Protein AF-U3CRI9-F1 (afdb_monomer)

Organism: NCBI:txid1219080

Nearest PDB structures (foldseek):
  7al7-assembly1_A  TM=4.786E-01  e=1.884E-01  Homo sapiens
  8jva-assembly1_A  TM=4.465E-01  e=7.903E-01  Homo sapiens
  3of6-assembly2_F  TM=4.877E-01  e=1.495E+00  Homo sapiens
  3of6-assembly1_D-2  TM=4.710E-01  e=2.410E+00  Homo sapiens
  7tyv-assembly1_E  TM=4.578E-01  e=5.945E+00  Homo sapiens

Secondary structure (DSSP, 8-state):
--------------------------TTT-BSEEEETTEEEEEEEEEEEE-PPPTTS-----EEEEEEEEESSPPPTT-EEEEEEEEETTEEEEPPGGGEEEEEEETTEEEEEEEE-TT--TT--EEEEEEEEE-SS-EEEEEEEEEEEEEE-

pLDDT: mean 86.13, std 16.83, range [36.34, 98.62]

Solvent-accessible surface area (backbone atoms only — not comparable to full-atom values): 9168 Å² total; per-residue (Å²): 143,85,89,81,90,82,90,81,89,80,86,78,76,78,77,78,78,75,68,82,70,77,84,67,80,59,74,90,78,41,35,34,58,42,73,54,95,93,36,59,40,33,53,48,75,45,36,31,33,40,60,53,84,60,88,97,54,81,91,63,36,31,36,34,37,46,35,38,39,40,36,95,50,67,60,62,87,72,50,40,81,76,46,42,37,40,36,42,97,92,46,79,44,75,51,56,78,92,36,45,49,81,43,72,78,48,64,34,33,37,39,36,41,39,50,41,71,83,81,47,60,82,83,59,53,49,32,29,41,33,40,31,42,33,45,93,89,51,73,47,55,29,30,44,71,72,34,58,33,45,79,44,111

Sequence (153 aa):
MKVKVVSAILLSSTLLFGCASICHAPWDTASTTSIVEQTKVTLDANMWGNKMPTIGEEPSFPLHGSLVLNSEKMIPADLSVSAVWVRYAGETFLIDEDDFDVEAINEKQWKLSFKQDQRFNDKVTVADVAVELKGESQAVWLVDKAVNVDAVY

Foldseek 3Di:
DDDDDDDDDDPPPPPPPPPPPPPDFPQPPAAQWDADPNWIKGKDKAKAWEQDDDPPDDDWTKIKMKIKIFTPAFDDPQKDWDWKWKDDPNDIDTFDPVFKDWACPDRGMIIMMGIGGPPDDNPTQFMKMKIWIDGPPDIGIRIDGRHTYHYDD

Mean predicted aligned error: 9.24 Å

Structure (mmCIF, N/CA/C/O backbone):
data_AF-U3CRI9-F1
#
_entry.id   AF-U3CRI9-F1
#
loop_
_atom_site.group_PDB
_atom_site.id
_atom_site.type_symbol
_atom_site.label_atom_id
_atom_site.label_alt_id
_atom_site.label_comp_id
_atom_site.label_asym_id
_atom_site.label_entity_id
_atom_site.label_seq_id
_atom_site.pdbx_PDB_ins_code
_atom_site.Cartn_x
_atom_site.Cartn_y
_atom_site.Cartn_z
_atom_site.occupancy
_atom_site.B_iso_or_equiv
_atom_site.auth_seq_id
_atom_site.auth_comp_id
_atom_site.auth_asym_id
_atom_site.auth_atom_id
_atom_site.pdbx_PDB_model_num
ATOM 1 N N . MET A 1 1 ? 28.707 -53.328 54.079 1.00 44.44 1 MET A N 1
ATOM 2 C CA . MET A 1 1 ? 29.587 -52.136 54.136 1.00 44.44 1 MET A CA 1
ATOM 3 C C . MET A 1 1 ? 30.346 -52.000 52.823 1.00 44.44 1 MET A C 1
ATOM 5 O O . MET A 1 1 ? 31.112 -52.903 52.515 1.00 44.44 1 MET A O 1
ATOM 9 N N . LYS A 1 2 ? 30.132 -50.907 52.078 1.00 36.34 2 LYS A N 1
ATOM 10 C CA . LYS A 1 2 ? 31.150 -50.019 51.470 1.00 36.34 2 LYS A CA 1
ATOM 11 C C . LYS A 1 2 ? 30.437 -48.988 50.577 1.00 36.34 2 LYS A C 1
ATOM 13 O O . LYS A 1 2 ? 29.662 -49.343 49.703 1.00 36.34 2 LYS A O 1
ATOM 18 N N . VAL A 1 3 ? 30.673 -47.719 50.900 1.00 45.19 3 VAL A N 1
ATOM 19 C CA . VAL A 1 3 ? 30.139 -46.489 50.290 1.00 45.19 3 VAL A CA 1
ATOM 20 C C . VAL A 1 3 ? 31.055 -46.026 49.148 1.00 45.19 3 VAL A C 1
ATOM 22 O O . VAL A 1 3 ? 32.261 -46.258 49.250 1.00 45.19 3 VAL A O 1
ATOM 25 N N . LYS A 1 4 ? 30.501 -45.330 48.135 1.00 39.03 4 LYS A N 1
ATOM 26 C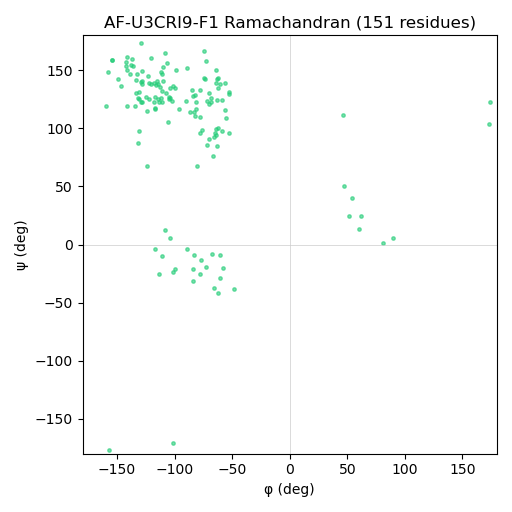 CA . LYS A 1 4 ? 31.028 -44.112 47.444 1.00 39.03 4 LYS A CA 1
ATOM 27 C C . LYS A 1 4 ? 30.115 -43.794 46.239 1.00 39.03 4 LYS A C 1
ATOM 29 O O . LYS A 1 4 ? 30.000 -44.621 45.349 1.00 39.03 4 LYS A O 1
ATOM 34 N N . VAL A 1 5 ? 29.233 -42.787 46.300 1.00 51.09 5 VAL A N 1
ATOM 35 C CA . VAL A 1 5 ? 29.442 -41.355 45.960 1.00 51.09 5 VAL A CA 1
ATOM 36 C C . VAL A 1 5 ? 30.166 -41.165 44.627 1.00 51.09 5 VAL A C 1
ATOM 38 O O . VAL A 1 5 ? 31.358 -41.433 44.606 1.00 51.09 5 VAL A O 1
ATOM 41 N N . VAL A 1 6 ? 29.477 -40.631 43.603 1.00 46.28 6 VAL A N 1
ATOM 42 C CA . VAL A 1 6 ? 29.914 -39.488 42.764 1.00 46.28 6 VAL A CA 1
ATOM 43 C C . VAL A 1 6 ? 28.677 -38.868 42.087 1.00 46.28 6 VAL A C 1
ATOM 45 O O . VAL A 1 6 ? 27.972 -39.525 41.328 1.00 46.28 6 VAL A O 1
ATOM 48 N N . SER A 1 7 ? 28.434 -37.593 42.393 1.00 51.28 7 SER A N 1
ATOM 49 C CA . SER A 1 7 ? 27.524 -36.682 41.695 1.00 51.28 7 SER A CA 1
ATOM 50 C C . SER A 1 7 ? 27.966 -36.439 40.251 1.00 51.28 7 SER A C 1
ATOM 52 O O . SER A 1 7 ? 29.154 -36.237 40.011 1.00 51.28 7 SER A O 1
ATOM 54 N N . ALA A 1 8 ? 27.024 -36.327 39.313 1.00 51.59 8 ALA A N 1
ATOM 55 C CA . ALA A 1 8 ? 27.278 -35.706 38.017 1.00 51.59 8 ALA A CA 1
ATOM 56 C C . ALA A 1 8 ? 26.143 -34.737 37.665 1.00 51.59 8 ALA A C 1
ATOM 58 O O . ALA A 1 8 ? 24.968 -35.088 37.609 1.00 51.59 8 ALA A O 1
ATOM 59 N N . ILE A 1 9 ? 26.572 -33.493 37.512 1.00 55.53 9 ILE A N 1
ATOM 60 C CA . ILE A 1 9 ? 25.863 -32.265 37.179 1.00 55.53 9 ILE A CA 1
ATOM 61 C C . ILE A 1 9 ? 25.230 -32.361 35.787 1.00 55.53 9 ILE A C 1
ATOM 63 O O . ILE A 1 9 ? 25.921 -32.699 34.831 1.00 55.53 9 ILE A O 1
ATOM 67 N N . LEU A 1 10 ? 23.971 -31.944 35.657 1.00 53.06 10 LEU A N 1
ATOM 68 C CA . LEU A 1 10 ? 23.423 -31.435 34.400 1.00 53.06 10 LEU A CA 1
ATOM 69 C C . LEU A 1 10 ? 22.692 -30.124 34.708 1.00 53.06 10 LEU A C 1
ATOM 71 O O . LEU A 1 10 ? 21.504 -30.108 35.015 1.00 53.06 10 LEU A O 1
ATOM 75 N N . LEU A 1 11 ? 23.446 -29.019 34.674 1.00 49.34 11 LEU A N 1
ATOM 76 C CA . LEU A 1 11 ? 22.882 -27.682 34.506 1.00 49.34 11 LEU A CA 1
ATOM 77 C C . LEU A 1 11 ? 22.245 -27.647 33.114 1.00 49.34 11 LEU A C 1
ATOM 79 O O . LEU A 1 11 ? 22.932 -27.500 32.104 1.00 49.34 11 LEU A O 1
ATOM 83 N N . SER A 1 12 ? 20.930 -27.824 33.061 1.00 53.66 12 SER A N 1
ATOM 84 C CA . SER A 1 12 ? 20.139 -27.569 31.864 1.00 53.66 12 SER A CA 1
ATOM 85 C C . SER A 1 12 ? 20.053 -26.059 31.656 1.00 53.66 12 SER A C 1
ATOM 87 O O . SER A 1 12 ? 19.122 -25.402 32.111 1.00 53.66 12 SER A O 1
ATOM 89 N N . SER A 1 13 ? 21.061 -25.503 30.991 1.00 53.91 13 SER A N 1
ATOM 90 C CA . SER A 1 13 ? 21.013 -24.157 30.431 1.00 53.91 13 SER A CA 1
ATOM 91 C C . SER A 1 13 ? 19.961 -24.141 29.324 1.00 53.91 13 SER A C 1
ATOM 93 O O . SER A 1 13 ? 20.247 -24.478 28.175 1.00 53.91 13 SER A O 1
ATOM 95 N N . THR A 1 14 ? 18.724 -23.781 29.661 1.00 58.53 14 THR A N 1
ATOM 96 C CA . THR A 1 14 ? 17.732 -23.372 28.668 1.00 58.53 14 THR A CA 1
ATOM 97 C C . THR A 1 14 ? 18.227 -22.078 28.037 1.00 58.53 14 THR A C 1
ATOM 99 O O . THR A 1 14 ? 18.059 -20.993 28.593 1.00 58.53 14 THR A O 1
ATOM 102 N N . LEU A 1 15 ? 18.890 -22.210 26.891 1.00 55.66 15 LEU A N 1
ATOM 103 C CA . LEU A 1 15 ? 19.110 -21.125 25.947 1.00 55.66 15 LEU A CA 1
ATOM 104 C C . LEU A 1 15 ? 17.726 -20.618 25.532 1.00 55.66 15 LEU A C 1
ATOM 106 O O . LEU A 1 15 ? 17.053 -21.221 24.699 1.00 55.66 15 LEU A O 1
ATOM 110 N N . LEU A 1 16 ? 17.275 -19.536 26.164 1.00 54.81 16 LEU A N 1
ATOM 111 C CA . LEU A 1 16 ? 16.203 -18.712 25.630 1.00 54.81 16 LEU A CA 1
ATOM 112 C C . LEU A 1 16 ? 16.741 -18.125 24.325 1.00 54.81 16 LEU A C 1
ATOM 114 O O . LEU A 1 16 ? 17.453 -17.122 24.327 1.00 54.81 16 LEU A O 1
ATOM 118 N N . PHE A 1 17 ? 16.441 -18.792 23.212 1.00 54.19 17 PHE A N 1
ATOM 119 C CA . PHE A 1 17 ? 16.514 -18.193 21.891 1.00 54.19 17 PHE A CA 1
ATOM 120 C C . PHE A 1 17 ? 15.482 -17.066 21.863 1.00 54.19 17 PHE A C 1
ATOM 122 O O . PHE A 1 17 ? 14.345 -17.248 21.438 1.00 54.19 17 PHE A O 1
ATOM 129 N N . GLY A 1 18 ? 15.875 -15.891 22.349 1.00 43.12 18 GLY A N 1
ATOM 130 C CA . GLY A 1 18 ? 15.247 -14.639 21.969 1.00 43.12 18 GLY A CA 1
ATOM 131 C C . GLY A 1 18 ? 15.555 -14.407 20.498 1.00 43.12 18 GLY A C 1
ATOM 132 O O . GLY A 1 18 ? 16.445 -13.629 20.169 1.00 43.12 18 GLY A O 1
ATOM 133 N N . CYS A 1 19 ? 14.865 -15.124 19.606 1.00 52.47 19 CYS A N 1
ATOM 134 C CA . CYS A 1 19 ? 14.734 -14.674 18.231 1.00 52.47 19 CYS A CA 1
ATOM 135 C C . CYS A 1 19 ? 13.987 -13.347 18.314 1.00 52.47 19 CYS A C 1
ATOM 137 O O . CYS A 1 19 ? 12.771 -13.332 18.509 1.00 52.47 19 CYS A O 1
ATOM 139 N N . ALA A 1 20 ? 14.727 -12.241 18.222 1.00 43.03 20 ALA A N 1
ATOM 140 C CA . ALA A 1 20 ? 14.176 -10.963 17.813 1.00 43.03 20 ALA A CA 1
ATOM 141 C C . ALA A 1 20 ? 13.449 -11.231 16.493 1.00 43.03 20 ALA A C 1
ATOM 143 O O . ALA A 1 20 ? 14.067 -11.402 15.444 1.00 43.03 20 ALA A O 1
ATOM 144 N N . SER A 1 21 ? 12.141 -11.444 16.590 1.00 45.72 21 SER A N 1
ATOM 145 C CA . SER A 1 21 ? 11.316 -11.787 15.450 1.00 45.72 21 SER A CA 1
ATOM 146 C C . SER A 1 21 ? 11.1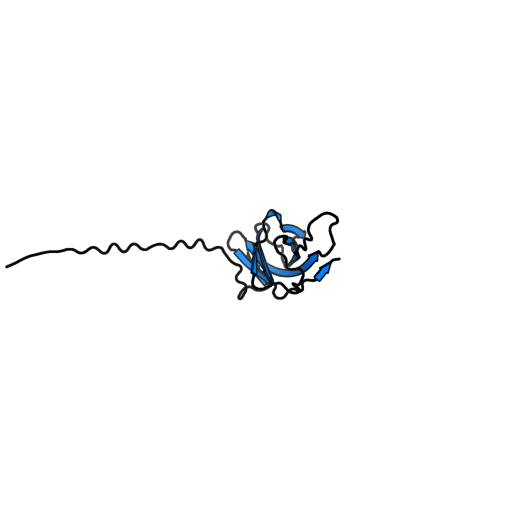30 -10.484 14.702 1.00 45.72 21 SER A C 1
ATOM 148 O O . SER A 1 21 ? 10.334 -9.644 15.110 1.00 45.72 21 SER A O 1
ATOM 150 N N . ILE A 1 22 ? 11.931 -10.283 13.659 1.00 50.53 22 ILE A N 1
ATOM 151 C CA . ILE A 1 22 ? 11.608 -9.310 12.623 1.00 50.53 22 ILE A CA 1
ATOM 152 C C . ILE A 1 22 ? 10.216 -9.727 12.139 1.00 50.53 22 ILE A C 1
ATOM 154 O O . ILE A 1 22 ? 10.051 -10.821 11.596 1.00 50.53 22 ILE A O 1
ATOM 158 N N . CYS A 1 23 ? 9.202 -8.927 12.472 1.00 61.56 23 CYS A N 1
ATOM 159 C CA . CYS A 1 23 ? 7.816 -9.208 12.126 1.00 61.56 23 CYS A CA 1
ATOM 160 C C . CYS A 1 23 ? 7.685 -9.028 10.610 1.00 61.56 23 CYS A C 1
ATOM 162 O O . CYS A 1 23 ? 7.515 -7.919 10.116 1.00 61.56 23 CYS A O 1
ATOM 164 N N . HIS A 1 24 ? 7.887 -10.109 9.860 1.00 78.00 24 HIS A N 1
ATOM 165 C CA . HIS A 1 24 ? 7.640 -10.124 8.425 1.00 78.00 24 HIS A CA 1
ATOM 166 C C . HIS A 1 24 ? 6.138 -10.158 8.163 1.00 78.00 24 HIS A 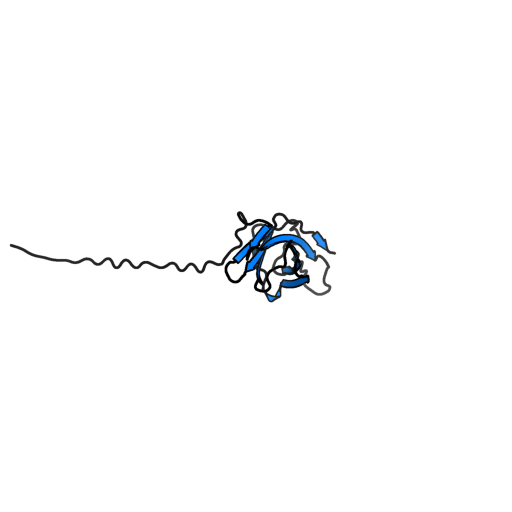C 1
ATOM 168 O O . HIS A 1 24 ? 5.397 -10.864 8.851 1.00 78.00 24 HIS A O 1
ATOM 174 N N . ALA A 1 25 ? 5.714 -9.452 7.113 1.00 88.31 25 ALA A N 1
ATOM 175 C CA . ALA A 1 25 ? 4.348 -9.525 6.628 1.00 88.31 25 ALA A CA 1
ATOM 176 C C . ALA A 1 25 ? 3.945 -10.997 6.383 1.00 88.31 25 ALA A C 1
ATOM 178 O O . ALA A 1 25 ? 4.683 -11.743 5.725 1.00 88.31 25 ALA A O 1
ATOM 179 N N . PRO A 1 26 ? 2.784 -11.450 6.887 1.00 92.12 26 PRO A N 1
ATOM 180 C CA . PRO A 1 26 ? 2.313 -12.818 6.731 1.00 92.12 26 PRO A CA 1
ATOM 181 C C . PRO A 1 26 ? 1.667 -12.986 5.351 1.00 92.12 26 PRO A C 1
ATOM 183 O O . PRO A 1 26 ? 0.455 -13.172 5.222 1.00 92.12 26 PRO A O 1
ATOM 186 N N . TRP A 1 27 ? 2.496 -12.892 4.310 1.00 93.56 27 TRP A N 1
ATOM 187 C CA . TRP A 1 27 ? 2.086 -12.799 2.911 1.00 93.56 27 TRP A CA 1
ATOM 188 C C . TRP A 1 27 ? 1.047 -13.840 2.506 1.00 93.56 27 TRP A C 1
ATOM 190 O O . TRP A 1 27 ? 0.149 -13.527 1.740 1.00 93.56 27 TRP A O 1
ATOM 200 N N . ASP A 1 28 ? 1.135 -15.076 2.992 1.00 90.62 28 ASP A N 1
ATOM 201 C CA . ASP A 1 28 ? 0.259 -16.162 2.544 1.00 90.62 28 ASP A CA 1
ATOM 202 C C . ASP A 1 28 ? -1.100 -16.206 3.249 1.00 90.62 28 ASP A C 1
ATOM 204 O O . ASP A 1 28 ? -2.046 -16.758 2.689 1.00 90.62 28 ASP A O 1
ATOM 208 N N . THR A 1 29 ? -1.219 -15.600 4.432 1.00 88.88 29 THR A N 1
ATOM 209 C CA . THR A 1 29 ? -2.425 -15.688 5.271 1.00 88.88 29 THR A CA 1
ATOM 210 C C . THR A 1 29 ? -3.166 -14.368 5.430 1.00 88.88 29 THR A C 1
ATOM 212 O O . THR A 1 29 ? -4.362 -14.388 5.714 1.00 88.88 29 THR A O 1
ATOM 215 N N . ALA A 1 30 ? -2.485 -13.230 5.284 1.00 90.56 30 ALA A N 1
ATOM 216 C CA . ALA A 1 30 ? -3.151 -11.934 5.278 1.00 90.56 30 ALA A CA 1
ATOM 217 C C . ALA A 1 30 ? -3.928 -11.711 3.976 1.00 90.56 30 ALA A C 1
ATOM 219 O O . ALA A 1 30 ? -3.666 -12.330 2.942 1.00 90.56 30 ALA A O 1
ATOM 220 N N . SER A 1 31 ? -4.908 -10.815 4.055 1.00 95.00 31 SER A N 1
ATOM 221 C CA . SER A 1 31 ? -5.778 -10.455 2.941 1.00 95.00 31 SER A CA 1
ATOM 222 C C . SER A 1 31 ? -5.831 -8.941 2.775 1.00 95.00 31 SER A C 1
ATOM 224 O O . SER A 1 31 ? -5.339 -8.206 3.632 1.00 95.00 31 SER A O 1
ATOM 226 N N . THR A 1 32 ? -6.471 -8.464 1.711 1.00 96.00 32 THR A N 1
ATOM 227 C CA . THR A 1 32 ? -6.703 -7.030 1.495 1.00 96.00 32 THR A CA 1
ATOM 228 C C . THR A 1 32 ? -7.674 -6.433 2.507 1.00 96.00 32 THR A C 1
ATOM 230 O O . THR A 1 32 ? -7.860 -5.227 2.530 1.00 96.00 32 THR A O 1
ATOM 233 N N . THR A 1 33 ? -8.327 -7.239 3.348 1.00 97.12 33 THR A N 1
ATOM 234 C CA . THR A 1 33 ? -9.294 -6.780 4.348 1.00 97.12 33 THR A CA 1
ATOM 235 C C . THR A 1 33 ? -8.998 -7.379 5.718 1.00 97.12 33 THR A C 1
ATOM 237 O O . THR A 1 33 ? -8.903 -8.596 5.862 1.00 97.12 33 THR A O 1
ATOM 240 N N . SER A 1 34 ? -8.965 -6.543 6.752 1.00 96.31 34 SER A N 1
ATOM 241 C CA . SER A 1 34 ? -8.789 -6.976 8.142 1.00 96.31 34 SER A CA 1
ATOM 242 C C . SER A 1 34 ? -9.664 -6.150 9.080 1.00 96.31 34 SER A C 1
ATOM 244 O O . SER A 1 34 ? -10.152 -5.075 8.729 1.00 96.31 34 SER A O 1
ATOM 246 N N . ILE A 1 35 ? -9.900 -6.674 10.282 1.00 95.19 35 ILE A N 1
ATOM 247 C CA . ILE A 1 35 ? -10.585 -5.944 11.351 1.00 95.19 35 ILE A CA 1
ATOM 248 C C . ILE A 1 35 ? -9.533 -5.516 12.366 1.00 95.19 35 ILE A C 1
ATOM 250 O O . ILE A 1 35 ? -8.816 -6.362 12.889 1.00 95.19 35 ILE A O 1
ATOM 254 N N . VAL A 1 36 ? -9.479 -4.222 12.663 1.00 94.00 36 VAL A N 1
ATOM 255 C CA . VAL A 1 36 ? -8.622 -3.636 13.696 1.00 94.00 36 VAL A CA 1
ATOM 256 C C . VAL A 1 36 ? -9.450 -2.671 14.528 1.00 94.00 36 VAL A C 1
ATOM 258 O O . VAL A 1 36 ? -10.226 -1.891 13.981 1.00 94.00 36 VAL A O 1
ATOM 261 N N . GLU A 1 37 ? -9.380 -2.806 15.853 1.00 92.19 37 GLU A N 1
ATOM 262 C CA . GLU A 1 37 ? -10.181 -2.013 16.802 1.00 92.19 37 GLU A CA 1
ATOM 263 C C . GLU A 1 37 ? -11.672 -1.938 16.406 1.00 92.19 37 GLU A C 1
ATOM 265 O O . GLU A 1 37 ? -12.283 -0.877 16.287 1.00 92.19 37 GLU A O 1
ATOM 270 N N . GLN A 1 38 ? -12.262 -3.110 16.124 1.00 92.12 38 GLN A N 1
ATOM 271 C CA . GLN A 1 38 ? -13.667 -3.279 15.708 1.00 92.12 38 GLN A CA 1
ATOM 272 C C . GLN A 1 38 ? -14.058 -2.559 14.399 1.00 92.12 38 GLN A C 1
ATOM 274 O O . GLN A 1 38 ? -15.247 -2.474 14.058 1.00 92.12 38 GLN A O 1
ATOM 279 N N . THR A 1 39 ? -13.071 -2.089 13.639 1.00 95.06 39 THR A N 1
ATOM 280 C CA . THR A 1 39 ? -13.237 -1.401 12.360 1.00 95.06 39 THR A CA 1
ATOM 281 C C . THR A 1 39 ? -12.696 -2.271 11.236 1.00 95.06 39 THR A C 1
ATOM 283 O O . THR A 1 39 ? -11.564 -2.744 11.279 1.00 95.06 39 THR A O 1
ATOM 286 N N . LYS A 1 40 ? -13.531 -2.521 10.225 1.00 97.56 40 LYS A N 1
ATOM 287 C CA . LYS A 1 40 ? -13.133 -3.252 9.021 1.00 97.56 40 LYS A CA 1
ATOM 288 C C . LYS A 1 40 ? -12.421 -2.284 8.080 1.00 97.56 40 LYS A C 1
ATOM 290 O O . LYS A 1 40 ? -13.057 -1.356 7.589 1.00 97.56 40 LYS A O 1
ATOM 295 N N . VAL A 1 41 ? -11.147 -2.537 7.810 1.00 97.88 41 VAL A N 1
ATOM 2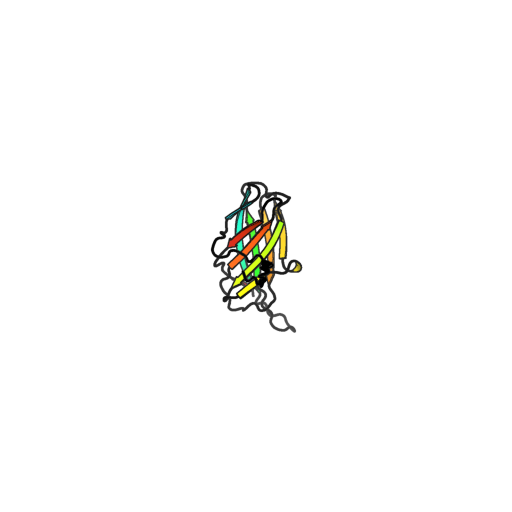96 C CA . VAL A 1 41 ? -10.320 -1.749 6.892 1.00 97.88 41 VAL A CA 1
ATOM 297 C C . VAL A 1 41 ? -9.968 -2.603 5.679 1.00 97.88 41 VAL A C 1
ATOM 299 O O . VAL A 1 41 ? -9.641 -3.782 5.821 1.00 97.88 41 VAL A O 1
ATOM 302 N N . THR A 1 42 ? -10.072 -2.013 4.492 1.00 98.50 42 THR A N 1
ATOM 303 C CA . THR A 1 42 ? -9.742 -2.627 3.200 1.00 98.50 42 THR A CA 1
ATOM 304 C C . THR A 1 42 ? -8.610 -1.847 2.541 1.00 98.50 42 THR A C 1
ATOM 306 O O . THR A 1 42 ? -8.609 -0.623 2.607 1.00 98.50 42 THR A O 1
ATOM 309 N N . LEU A 1 43 ? -7.665 -2.551 1.932 1.00 98.62 43 LEU A N 1
ATOM 310 C CA . LEU A 1 43 ? -6.521 -2.027 1.200 1.00 98.62 43 LEU A CA 1
ATOM 311 C C . LEU A 1 43 ? -6.771 -2.168 -0.302 1.00 98.62 43 LEU A C 1
ATOM 313 O O . LEU A 1 43 ? -7.004 -3.280 -0.770 1.00 98.62 43 LEU A O 1
ATOM 317 N N . ASP A 1 44 ? -6.649 -1.058 -1.022 1.00 98.19 44 ASP A N 1
ATOM 318 C CA . ASP A 1 44 ? -6.596 -1.012 -2.483 1.00 98.19 44 ASP A CA 1
ATOM 319 C C . ASP A 1 44 ? -5.244 -0.430 -2.915 1.00 98.19 44 ASP A C 1
ATOM 321 O O . ASP A 1 44 ? -4.895 0.688 -2.521 1.00 98.19 44 ASP A O 1
ATOM 325 N N . ALA A 1 45 ? -4.471 -1.166 -3.712 1.00 98.38 45 ALA A N 1
ATOM 326 C CA . ALA A 1 45 ? -3.125 -0.761 -4.111 1.00 98.38 45 ALA A CA 1
ATOM 327 C C . ALA A 1 45 ? -3.020 -0.371 -5.591 1.00 98.38 45 ALA A C 1
ATOM 329 O O . ALA A 1 45 ? -3.556 -1.037 -6.474 1.00 98.38 45 ALA A O 1
ATOM 330 N N . ASN A 1 46 ? -2.245 0.677 -5.871 1.00 98.12 46 ASN A N 1
ATOM 331 C CA . ASN A 1 46 ? -1.753 1.009 -7.208 1.00 98.12 46 ASN A CA 1
ATOM 332 C C . ASN A 1 46 ? -0.243 1.222 -7.147 1.00 98.12 46 ASN A C 1
ATOM 334 O O . ASN A 1 46 ? 0.250 1.840 -6.202 1.00 98.12 46 ASN A O 1
ATOM 338 N N . MET A 1 47 ? 0.489 0.741 -8.151 1.00 97.38 47 MET A N 1
ATOM 339 C CA . MET A 1 47 ? 1.946 0.852 -8.204 1.00 97.38 47 MET A CA 1
ATOM 340 C C . MET A 1 47 ? 2.433 1.192 -9.607 1.00 97.38 47 MET A C 1
ATOM 342 O O . MET A 1 47 ? 1.859 0.754 -10.601 1.00 97.38 47 MET A O 1
ATOM 346 N N . TRP A 1 48 ? 3.515 1.961 -9.687 1.00 96.06 48 TRP A N 1
ATOM 347 C CA . TRP A 1 48 ? 4.141 2.310 -10.956 1.00 96.06 48 TRP A CA 1
ATOM 348 C C . TRP A 1 48 ? 5.646 2.517 -10.811 1.00 96.06 48 TRP A C 1
ATOM 350 O O . TRP A 1 48 ? 6.125 3.080 -9.829 1.00 96.06 48 TRP A O 1
ATOM 360 N N . GLY A 1 49 ? 6.404 2.090 -11.814 1.00 92.81 49 GLY A N 1
ATOM 361 C CA . GLY A 1 49 ? 7.808 2.448 -11.969 1.00 92.81 49 GLY A CA 1
ATOM 362 C C . GLY A 1 49 ? 7.944 3.792 -12.682 1.00 92.81 49 GLY A C 1
ATOM 363 O O . GLY A 1 49 ? 7.320 4.010 -13.725 1.00 92.81 49 GLY A O 1
ATOM 364 N N . ASN A 1 50 ? 8.777 4.689 -12.157 1.00 88.00 50 ASN A N 1
ATOM 365 C CA . ASN A 1 50 ? 9.148 5.913 -12.862 1.00 88.00 50 ASN A CA 1
ATOM 366 C C . ASN A 1 50 ? 10.297 5.622 -13.837 1.00 88.00 50 ASN A C 1
ATOM 368 O O . ASN A 1 50 ? 11.400 5.294 -13.412 1.00 88.00 50 ASN A O 1
ATOM 372 N N . LYS A 1 51 ? 10.031 5.735 -15.140 1.00 83.56 51 LYS A N 1
ATOM 373 C CA . LYS A 1 51 ? 10.988 5.522 -16.235 1.00 83.56 51 LYS A CA 1
ATOM 374 C C . LYS A 1 51 ? 11.413 6.805 -16.938 1.00 83.56 51 LYS A C 1
ATOM 376 O O . LYS A 1 51 ? 12.047 6.727 -17.993 1.00 83.56 51 LYS A O 1
ATOM 381 N N . MET A 1 52 ? 11.110 7.967 -16.358 1.00 82.88 52 MET A N 1
ATOM 382 C CA . MET A 1 52 ? 11.609 9.238 -16.871 1.00 82.88 52 MET A CA 1
ATOM 383 C C . MET A 1 52 ? 13.141 9.281 -16.777 1.00 82.88 52 MET A C 1
ATOM 385 O O . MET A 1 52 ? 13.690 9.113 -15.688 1.00 82.88 52 MET A O 1
ATOM 389 N N . PRO A 1 53 ? 13.857 9.525 -17.888 1.00 70.88 53 PRO A N 1
ATOM 390 C CA . PRO A 1 53 ? 15.300 9.687 -17.843 1.00 70.88 53 PRO A CA 1
ATOM 391 C C . PRO A 1 53 ? 15.660 11.004 -17.148 1.00 70.88 53 PRO A C 1
ATOM 393 O O . PRO A 1 53 ? 15.308 12.086 -17.623 1.00 70.88 53 PRO A O 1
ATOM 396 N N . THR A 1 54 ? 16.417 10.925 -16.058 1.00 74.75 54 THR A N 1
ATOM 397 C CA . THR A 1 54 ? 17.016 12.109 -15.435 1.00 74.75 54 THR A CA 1
ATOM 398 C C . THR A 1 54 ? 18.292 12.483 -16.190 1.00 74.75 54 THR A C 1
ATOM 400 O O . THR A 1 54 ? 19.203 11.671 -16.353 1.00 74.75 54 THR A O 1
ATOM 403 N N . ILE A 1 55 ? 18.370 13.712 -16.707 1.00 76.25 55 ILE A N 1
ATOM 404 C CA . ILE A 1 55 ? 19.561 14.181 -17.429 1.00 76.25 55 ILE A CA 1
ATOM 405 C C . ILE A 1 55 ? 20.696 14.415 -16.428 1.00 76.25 55 ILE A C 1
ATOM 407 O O . ILE A 1 55 ? 20.566 15.247 -15.536 1.00 76.25 55 ILE A O 1
ATOM 411 N N . GLY A 1 56 ? 21.837 13.756 -16.639 1.00 76.31 56 GLY A N 1
ATOM 412 C CA . GLY A 1 56 ? 23.063 13.997 -15.867 1.00 76.31 56 GLY A CA 1
ATOM 413 C C . GLY A 1 56 ? 23.213 13.153 -14.598 1.00 76.31 56 GLY A C 1
ATOM 414 O O . GLY A 1 56 ? 24.189 13.346 -13.878 1.00 76.31 56 GLY A O 1
ATOM 415 N N . GLU A 1 57 ? 22.303 12.209 -14.356 1.00 71.88 57 GLU A N 1
ATOM 416 C CA . GLU A 1 57 ? 22.359 11.254 -13.244 1.00 71.88 57 GLU A CA 1
ATOM 417 C C . GLU A 1 57 ? 22.388 9.811 -13.770 1.00 71.88 57 GLU A C 1
ATOM 419 O O . GLU A 1 57 ? 22.028 9.545 -14.920 1.00 71.88 57 GLU A O 1
ATOM 424 N N . GLU A 1 58 ? 22.839 8.872 -12.934 1.00 73.94 58 GLU A N 1
ATOM 425 C CA . GLU A 1 58 ? 22.695 7.445 -13.233 1.00 73.94 58 GLU A CA 1
ATOM 426 C C . GLU A 1 58 ? 21.201 7.098 -13.350 1.00 73.94 58 GLU A C 1
ATOM 428 O O . GLU A 1 58 ? 20.405 7.574 -12.533 1.00 73.94 58 GLU A O 1
ATOM 433 N N . PRO A 1 59 ? 20.790 6.271 -14.330 1.00 69.50 59 PRO A N 1
ATOM 434 C CA . PRO A 1 59 ? 19.400 5.861 -14.456 1.00 69.50 59 PRO A CA 1
ATOM 435 C C . PRO A 1 59 ? 18.905 5.207 -13.159 1.00 69.50 59 PRO A C 1
ATOM 437 O O . PRO A 1 59 ? 19.383 4.141 -12.768 1.00 69.50 59 PRO A O 1
ATOM 440 N N . SER A 1 60 ? 17.931 5.841 -12.508 1.00 75.62 60 SER A N 1
ATOM 441 C CA . SER A 1 60 ? 17.179 5.261 -11.398 1.00 75.62 60 SER A CA 1
ATOM 442 C C . SER A 1 60 ? 15.728 5.098 -11.824 1.00 75.62 60 SER A C 1
ATOM 444 O O . SER A 1 60 ? 15.164 5.959 -12.497 1.00 75.62 60 SER A O 1
ATOM 446 N N . PHE A 1 61 ? 15.144 3.960 -11.464 1.00 84.44 61 PHE A N 1
ATOM 447 C CA . PHE A 1 61 ? 13.784 3.608 -11.846 1.00 84.44 61 PHE A CA 1
ATOM 448 C C . PHE A 1 61 ? 12.972 3.315 -10.592 1.00 84.44 61 PHE A C 1
ATOM 450 O O . PHE A 1 61 ? 12.677 2.158 -10.344 1.00 84.44 61 PHE A O 1
ATOM 457 N N . PRO A 1 62 ? 12.673 4.290 -9.726 1.00 90.81 62 PRO A N 1
ATOM 458 C CA . PRO A 1 62 ? 12.002 3.979 -8.474 1.00 90.81 62 PRO A CA 1
ATOM 459 C C . PRO A 1 62 ? 10.619 3.383 -8.693 1.00 90.81 62 PRO A C 1
ATOM 461 O O . PRO A 1 62 ? 9.874 3.806 -9.586 1.00 90.81 62 PRO A O 1
ATOM 464 N N . LEU A 1 63 ? 10.263 2.438 -7.828 1.00 94.06 63 LEU A N 1
ATOM 465 C CA . LEU A 1 63 ? 8.888 1.991 -7.685 1.00 94.06 63 LEU A CA 1
ATOM 466 C C . LEU A 1 63 ? 8.161 2.939 -6.746 1.00 94.06 63 LEU A C 1
ATOM 468 O O . LEU A 1 63 ? 8.594 3.188 -5.625 1.00 94.06 63 LEU A O 1
ATOM 472 N N . HIS A 1 64 ? 7.027 3.432 -7.199 1.00 96.06 64 HIS A N 1
ATOM 473 C CA . HIS A 1 64 ? 6.103 4.204 -6.399 1.00 96.06 64 HIS A CA 1
ATOM 474 C C . HIS A 1 64 ? 4.842 3.392 -6.154 1.00 96.06 64 HIS A C 1
ATOM 476 O O . HIS A 1 64 ? 4.449 2.562 -6.980 1.00 96.06 64 HIS A O 1
ATOM 482 N N . GLY A 1 65 ? 4.172 3.676 -5.046 1.00 97.38 65 GLY A N 1
ATOM 483 C CA . GLY A 1 65 ? 2.839 3.157 -4.807 1.00 97.38 65 GLY A CA 1
ATOM 484 C C . GLY A 1 65 ? 1.932 4.170 -4.141 1.00 97.38 65 GLY A C 1
ATOM 485 O O . GLY A 1 65 ? 2.371 5.030 -3.379 1.00 97.38 65 GLY A O 1
ATOM 486 N N . SER A 1 66 ? 0.646 4.045 -4.445 1.00 98.12 66 SER A N 1
ATOM 487 C CA . SER A 1 66 ? -0.443 4.733 -3.769 1.00 98.12 66 SER A CA 1
ATOM 488 C C . SER A 1 66 ? -1.416 3.683 -3.258 1.00 98.12 66 SER A C 1
ATOM 490 O O . SER A 1 66 ? -2.019 2.946 -4.041 1.00 98.12 66 SER A O 1
ATOM 49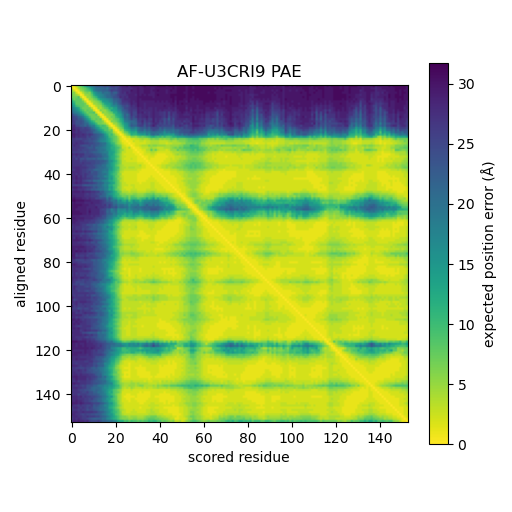2 N N . LEU A 1 67 ? -1.526 3.593 -1.937 1.00 98.50 67 LEU A N 1
ATOM 493 C CA . LEU A 1 67 ? -2.382 2.637 -1.256 1.00 98.50 67 LEU A CA 1
ATOM 494 C C . LEU A 1 67 ? -3.526 3.390 -0.596 1.00 98.50 67 LEU A C 1
ATOM 496 O O . LEU A 1 67 ? -3.304 4.377 0.102 1.00 98.50 67 LEU A O 1
ATOM 500 N N . VAL A 1 68 ? -4.748 2.923 -0.793 1.00 98.50 68 VAL A N 1
ATOM 501 C CA . VAL A 1 68 ? -5.930 3.519 -0.179 1.00 98.50 68 VAL A CA 1
ATOM 502 C C . VAL A 1 68 ? -6.472 2.552 0.858 1.00 98.50 68 VAL A C 1
ATOM 504 O O . VAL A 1 68 ? -6.794 1.406 0.551 1.00 98.50 68 VAL A O 1
ATOM 507 N N . LEU A 1 69 ? -6.565 3.025 2.097 1.00 98.50 69 LEU A N 1
ATOM 508 C CA . LEU A 1 69 ? -7.203 2.320 3.197 1.00 98.50 69 LEU A CA 1
ATOM 509 C C . LEU A 1 69 ? -8.633 2.831 3.331 1.00 98.50 69 LEU A C 1
ATOM 511 O O . LEU A 1 69 ? -8.843 4.005 3.627 1.00 98.50 69 LEU A O 1
ATOM 515 N N . ASN A 1 70 ? -9.608 1.953 3.123 1.00 98.25 70 ASN A N 1
ATOM 516 C CA . ASN A 1 70 ? -11.032 2.268 3.110 1.00 98.25 70 ASN A CA 1
ATOM 517 C C . ASN A 1 70 ? -11.777 1.571 4.252 1.00 98.25 70 ASN A C 1
ATOM 519 O O . ASN A 1 70 ? -11.543 0.396 4.541 1.00 98.25 70 ASN A O 1
ATOM 523 N N . SER A 1 71 ? -12.735 2.269 4.859 1.00 97.94 71 SER A N 1
ATOM 524 C CA . SER A 1 71 ? -13.637 1.725 5.878 1.00 97.94 71 SER A CA 1
ATOM 525 C C . SER A 1 71 ? -15.053 2.296 5.736 1.00 97.94 71 SER A C 1
ATOM 527 O O . SER A 1 71 ? -15.267 3.403 5.250 1.00 97.94 71 SER A O 1
ATOM 529 N N . GLU A 1 72 ? -16.062 1.551 6.187 1.00 97.19 72 GLU A N 1
ATOM 530 C CA . GLU A 1 72 ? -17.446 2.052 6.269 1.00 97.19 72 GLU A CA 1
ATOM 531 C C . GLU A 1 72 ? -17.658 2.977 7.485 1.00 97.19 72 GLU A C 1
ATOM 533 O O . GLU A 1 72 ? -18.532 3.859 7.486 1.00 97.19 72 GLU A O 1
ATOM 538 N N . LYS A 1 73 ? -16.834 2.787 8.522 1.00 96.69 73 LYS A N 1
ATOM 539 C CA . LYS A 1 73 ? -16.798 3.564 9.768 1.00 96.69 73 LYS A CA 1
ATOM 540 C C . LYS A 1 73 ? -15.555 4.448 9.817 1.00 96.69 73 LYS A C 1
ATOM 542 O O . LYS A 1 73 ? -14.618 4.238 9.054 1.00 96.69 73 LYS A O 1
ATOM 547 N N . MET A 1 74 ? -15.558 5.413 10.733 1.00 96.81 74 MET A N 1
ATOM 548 C CA . MET A 1 74 ? -14.367 6.203 11.034 1.00 96.81 74 MET A CA 1
ATOM 549 C C . MET A 1 74 ? -13.193 5.269 11.358 1.00 96.81 74 MET A C 1
ATOM 551 O O . MET A 1 74 ? -13.351 4.355 12.169 1.00 96.81 74 MET A O 1
ATOM 555 N N . ILE A 1 75 ? -12.055 5.484 10.701 1.00 96.69 75 ILE A N 1
ATOM 556 C CA . ILE A 1 75 ? -10.799 4.826 11.046 1.00 96.69 75 ILE A CA 1
ATOM 557 C C . ILE A 1 75 ? -10.360 5.395 12.406 1.00 96.69 75 ILE A C 1
ATOM 559 O O . ILE A 1 75 ? -10.318 6.620 12.548 1.00 96.69 75 ILE A O 1
ATOM 563 N N . PRO A 1 76 ? -10.092 4.544 13.412 1.00 94.44 76 PRO A N 1
ATOM 564 C CA . PRO A 1 76 ? -9.721 4.999 14.749 1.00 94.44 76 PRO A CA 1
ATOM 565 C C . PRO A 1 76 ? -8.495 5.921 14.735 1.00 94.44 76 PRO A C 1
ATOM 567 O O . PRO A 1 76 ? -7.538 5.678 14.004 1.00 94.44 76 PRO A O 1
ATOM 570 N N . ALA A 1 77 ? -8.527 6.987 15.537 1.00 91.06 77 ALA A N 1
ATOM 571 C CA . ALA A 1 77 ? -7.469 8.002 15.566 1.00 91.06 77 ALA A CA 1
ATOM 572 C C . ALA A 1 77 ? -6.167 7.517 16.232 1.00 91.06 77 ALA A C 1
ATOM 574 O O . ALA A 1 77 ? -5.115 8.118 16.040 1.00 91.06 77 ALA A O 1
ATOM 575 N N . ASP A 1 78 ? -6.252 6.456 17.030 1.00 92.75 78 ASP A N 1
ATOM 576 C CA . ASP A 1 78 ? -5.138 5.742 17.655 1.00 92.75 78 ASP A CA 1
ATOM 577 C C . ASP A 1 78 ? -4.495 4.707 16.717 1.00 92.75 78 ASP A C 1
ATOM 579 O O . ASP A 1 78 ? -3.441 4.153 17.033 1.00 92.75 78 ASP A O 1
ATOM 583 N N . LEU A 1 79 ? -5.105 4.451 15.556 1.00 96.06 79 LEU A N 1
ATOM 584 C CA . LEU A 1 79 ? -4.526 3.586 14.543 1.00 96.06 79 LEU A CA 1
ATOM 585 C C . LEU A 1 79 ? -3.369 4.300 13.834 1.00 96.06 79 LEU A C 1
ATOM 587 O O . LEU A 1 79 ? -3.421 5.489 13.538 1.00 96.06 79 LEU A O 1
ATOM 591 N N . SER A 1 80 ? -2.320 3.555 13.520 1.00 95.75 80 SER A N 1
ATOM 592 C CA . SER A 1 80 ? -1.162 4.050 12.780 1.00 95.75 80 SER A CA 1
ATOM 593 C C . SER A 1 80 ? -0.717 3.026 11.747 1.00 95.75 80 SER A C 1
ATOM 595 O O . SER A 1 80 ? -0.957 1.828 11.903 1.00 95.75 80 SER A O 1
ATOM 597 N N . VAL A 1 81 ? -0.071 3.499 10.685 1.00 96.69 81 VAL A N 1
ATOM 598 C CA . VAL A 1 81 ? 0.671 2.632 9.767 1.00 96.69 81 VAL A CA 1
ATOM 599 C C . VAL A 1 81 ? 2.077 2.473 10.334 1.00 96.69 81 VAL A C 1
ATOM 601 O O . VAL A 1 81 ? 2.802 3.457 10.434 1.00 96.69 81 VAL A O 1
ATOM 604 N N . SER A 1 82 ? 2.446 1.259 10.744 1.00 95.31 82 SER A N 1
ATOM 605 C CA . SER A 1 82 ? 3.740 0.988 11.392 1.00 95.31 82 SER A CA 1
ATOM 606 C C . SER A 1 82 ? 4.791 0.397 10.462 1.00 95.31 82 SER A C 1
ATOM 608 O O . SER A 1 82 ? 5.975 0.469 10.773 1.00 95.31 82 SER A O 1
ATOM 610 N N . ALA A 1 83 ? 4.384 -0.209 9.347 1.00 96.19 83 ALA A N 1
ATOM 611 C CA . ALA A 1 83 ? 5.310 -0.771 8.374 1.00 96.19 83 ALA A CA 1
ATOM 612 C C . ALA A 1 83 ? 4.663 -0.905 6.996 1.00 96.19 83 ALA A C 1
ATOM 614 O O . ALA A 1 83 ? 3.471 -1.205 6.876 1.00 96.19 83 ALA A O 1
ATOM 615 N N . VAL A 1 84 ? 5.489 -0.770 5.960 1.00 97.38 84 VAL A N 1
ATOM 616 C CA . VAL A 1 84 ? 5.114 -0.999 4.564 1.00 97.38 84 VAL A CA 1
ATOM 617 C C . VAL A 1 84 ? 6.156 -1.904 3.941 1.00 97.38 84 VAL A C 1
ATOM 619 O O . VAL A 1 84 ? 7.347 -1.606 3.974 1.00 97.38 84 VAL A O 1
ATOM 622 N N . TRP A 1 85 ? 5.717 -3.016 3.371 1.00 96.50 85 TRP A N 1
ATOM 623 C CA . TRP A 1 85 ? 6.599 -3.945 2.681 1.00 96.50 85 TRP A CA 1
ATOM 624 C C . TRP A 1 85 ? 6.140 -4.138 1.252 1.00 96.50 85 TRP A C 1
ATOM 626 O O . TRP A 1 85 ? 4.946 -4.216 0.974 1.00 96.50 85 TRP A O 1
ATOM 636 N N . VAL A 1 86 ? 7.099 -4.303 0.355 1.00 95.94 86 VAL A N 1
ATOM 637 C CA . VAL A 1 86 ? 6.853 -4.653 -1.039 1.00 95.94 86 VAL A CA 1
ATOM 638 C C . VAL A 1 86 ? 7.599 -5.940 -1.353 1.00 95.94 86 VAL A C 1
ATOM 640 O O . VAL A 1 86 ? 8.737 -6.138 -0.924 1.00 95.94 86 VAL A O 1
ATOM 643 N N . ARG A 1 87 ? 6.962 -6.836 -2.105 1.00 94.81 87 ARG A N 1
ATOM 644 C CA . ARG A 1 87 ? 7.560 -8.097 -2.539 1.00 94.81 87 ARG A CA 1
ATOM 645 C C . ARG A 1 87 ? 7.413 -8.264 -4.043 1.00 94.81 87 ARG A C 1
ATOM 647 O O . ARG A 1 87 ? 6.306 -8.282 -4.571 1.00 94.81 87 ARG A O 1
ATOM 654 N N . TYR A 1 88 ? 8.531 -8.433 -4.736 1.00 93.44 88 TYR A N 1
ATOM 655 C CA . TYR A 1 88 ? 8.570 -8.712 -6.171 1.00 93.44 88 TYR A CA 1
ATOM 656 C C . TYR A 1 88 ? 9.851 -9.459 -6.530 1.00 93.44 88 TYR A C 1
ATOM 658 O O . TYR A 1 88 ? 10.826 -9.431 -5.789 1.00 93.44 88 TYR A O 1
ATOM 666 N N . ALA A 1 89 ? 9.852 -10.156 -7.670 1.00 89.31 89 ALA A N 1
ATOM 667 C CA . ALA A 1 89 ? 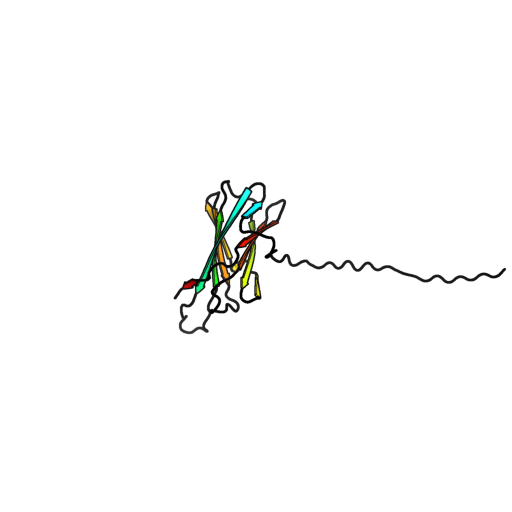11.017 -10.895 -8.177 1.00 89.31 89 ALA A CA 1
ATOM 668 C C . ALA A 1 89 ? 11.676 -11.870 -7.166 1.00 89.31 89 ALA A C 1
ATOM 670 O O . ALA A 1 89 ? 12.847 -12.208 -7.301 1.00 89.31 89 ALA A O 1
ATOM 671 N N . GLY A 1 90 ? 10.918 -12.353 -6.172 1.00 88.31 90 GLY A N 1
ATOM 672 C CA . GLY A 1 90 ? 11.425 -13.227 -5.106 1.00 88.31 90 GLY A CA 1
ATOM 673 C C . GLY A 1 90 ? 12.142 -12.497 -3.964 1.00 88.31 90 GLY A C 1
ATOM 674 O O . GLY A 1 90 ? 12.582 -13.150 -3.020 1.00 88.31 90 GLY A O 1
ATOM 675 N N . GLU A 1 91 ? 12.224 -11.170 -4.016 1.00 90.50 91 GLU A N 1
ATOM 676 C CA . GLU A 1 91 ? 12.816 -10.317 -2.989 1.00 90.50 91 GLU A CA 1
ATOM 677 C C . GLU A 1 91 ? 11.734 -9.570 -2.206 1.00 90.50 91 GLU A C 1
ATOM 679 O O . GLU A 1 91 ? 10.601 -9.402 -2.659 1.00 90.50 91 GLU A O 1
ATOM 684 N N . THR A 1 92 ? 12.066 -9.174 -0.980 1.00 92.50 92 THR A N 1
ATOM 685 C CA . THR A 1 92 ? 11.159 -8.490 -0.055 1.00 92.50 92 THR A CA 1
ATOM 686 C C . THR A 1 92 ? 11.871 -7.273 0.514 1.00 92.50 92 THR A C 1
ATOM 688 O O . THR A 1 92 ? 12.975 -7.395 1.043 1.00 92.50 92 THR A O 1
ATOM 691 N N . PHE A 1 93 ? 11.236 -6.114 0.389 1.00 93.00 93 PHE A N 1
ATOM 692 C CA . PHE A 1 93 ? 11.793 -4.812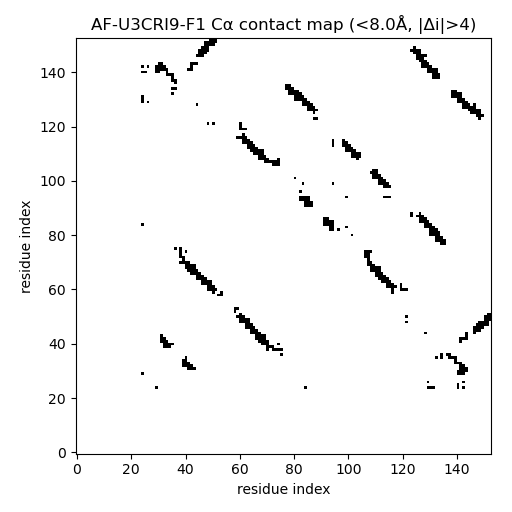 0.725 1.00 93.00 93 PHE A CA 1
ATOM 693 C C . PHE A 1 93 ? 10.893 -4.143 1.760 1.00 93.00 93 PHE A C 1
ATOM 695 O O . PHE A 1 93 ? 9.691 -4.007 1.536 1.00 93.00 93 PHE A O 1
ATOM 702 N N . LEU A 1 94 ? 11.477 -3.746 2.887 1.00 94.06 94 LEU A N 1
ATOM 703 C CA . LEU A 1 94 ? 10.857 -2.806 3.815 1.00 94.06 94 LEU A CA 1
ATOM 704 C C . LEU A 1 94 ? 11.029 -1.404 3.228 1.00 94.06 94 LEU A C 1
ATOM 706 O O . LEU A 1 94 ? 12.125 -1.069 2.777 1.00 94.06 94 LEU A O 1
ATOM 710 N N . ILE A 1 95 ? 9.957 -0.620 3.203 1.00 95.25 95 ILE A N 1
ATOM 711 C CA . ILE A 1 95 ? 10.037 0.803 2.884 1.00 95.25 95 ILE A CA 1
ATOM 712 C C . ILE A 1 95 ? 10.445 1.540 4.156 1.00 95.25 95 ILE A C 1
ATOM 714 O O . ILE A 1 95 ? 9.839 1.331 5.210 1.00 95.25 95 ILE A O 1
ATOM 718 N N . ASP A 1 96 ? 11.476 2.372 4.047 1.00 92.75 96 ASP A N 1
ATOM 719 C CA . ASP A 1 96 ? 11.943 3.203 5.150 1.00 92.75 96 ASP A CA 1
ATOM 720 C C . ASP A 1 96 ? 10.857 4.216 5.558 1.00 92.75 96 ASP A C 1
ATOM 722 O O . ASP A 1 96 ? 10.052 4.651 4.737 1.00 92.75 96 ASP A O 1
ATOM 726 N N . GLU A 1 97 ? 10.820 4.600 6.836 1.00 91.19 97 GLU A N 1
ATOM 727 C CA . GLU A 1 97 ? 9.799 5.528 7.360 1.00 91.19 97 GLU A CA 1
ATOM 728 C C . GLU A 1 97 ? 9.827 6.902 6.670 1.00 91.19 97 GLU A C 1
ATOM 730 O O . GLU A 1 97 ? 8.788 7.537 6.535 1.00 91.19 97 GLU A O 1
ATOM 735 N N . ASP A 1 98 ? 10.995 7.331 6.180 1.00 94.12 98 ASP A N 1
ATOM 736 C CA . ASP A 1 98 ? 11.158 8.578 5.420 1.00 94.12 98 ASP A CA 1
ATOM 737 C C . ASP A 1 98 ? 10.676 8.460 3.956 1.00 94.12 98 ASP A C 1
ATOM 739 O O . ASP A 1 98 ? 10.512 9.470 3.268 1.00 94.12 98 ASP A O 1
ATOM 743 N N . ASP A 1 99 ? 10.441 7.235 3.479 1.00 95.31 99 ASP A N 1
ATOM 744 C CA . ASP A 1 99 ? 10.084 6.910 2.095 1.00 95.31 99 ASP A CA 1
ATOM 745 C C . ASP A 1 99 ? 8.590 6.579 1.920 1.00 95.31 99 ASP A C 1
ATOM 747 O O . ASP A 1 99 ? 8.152 6.226 0.815 1.00 95.31 99 ASP A O 1
ATOM 751 N N . PHE A 1 100 ? 7.777 6.725 2.972 1.00 97.31 100 PHE A N 1
ATOM 752 C CA . PHE A 1 100 ? 6.322 6.717 2.861 1.00 97.31 100 PHE A CA 1
ATOM 753 C C . PHE A 1 100 ? 5.651 7.816 3.686 1.00 97.31 100 PHE A C 1
ATOM 755 O O . PHE A 1 100 ? 6.159 8.270 4.702 1.00 97.31 100 PHE A O 1
ATOM 762 N N . ASP A 1 101 ? 4.463 8.223 3.251 1.00 97.94 101 ASP A N 1
ATOM 763 C CA . ASP A 1 101 ? 3.637 9.222 3.927 1.00 97.94 101 ASP A CA 1
ATOM 764 C C . ASP A 1 101 ? 2.192 8.736 4.049 1.00 97.94 101 ASP A C 1
ATOM 766 O O . ASP A 1 101 ? 1.687 8.033 3.165 1.00 97.94 101 ASP A O 1
ATOM 770 N N . VAL A 1 102 ? 1.529 9.122 5.143 1.00 97.62 102 VAL A N 1
ATOM 771 C CA . VAL A 1 102 ? 0.134 8.779 5.451 1.00 97.62 102 VAL A CA 1
ATOM 772 C C . VAL A 1 102 ? -0.693 10.060 5.503 1.00 97.62 102 VAL A C 1
ATOM 774 O O . VAL A 1 102 ? -0.536 10.889 6.396 1.00 97.62 102 VAL A O 1
ATOM 777 N N . GLU A 1 103 ? -1.665 10.175 4.608 1.00 97.38 103 GLU A N 1
ATOM 778 C CA . GLU A 1 103 ? -2.597 11.295 4.550 1.00 97.38 103 GLU A CA 1
ATOM 779 C C . GLU A 1 103 ? -4.020 10.823 4.875 1.00 97.38 103 GLU A C 1
ATOM 781 O O . GLU A 1 103 ? -4.590 9.974 4.183 1.00 97.38 103 GLU A O 1
ATOM 786 N N . ALA A 1 104 ? -4.648 11.405 5.898 1.00 96.75 104 ALA A N 1
ATOM 787 C CA . ALA A 1 104 ? -6.072 11.204 6.147 1.00 96.75 104 ALA A CA 1
ATOM 788 C C . ALA A 1 104 ? -6.902 12.057 5.172 1.00 96.75 104 ALA A C 1
ATOM 790 O O . ALA A 1 104 ? -7.155 13.234 5.422 1.00 96.75 104 ALA A O 1
ATOM 791 N N . ILE A 1 105 ? -7.351 11.457 4.065 1.00 97.75 105 ILE A N 1
ATOM 792 C CA . ILE A 1 105 ? -8.207 12.124 3.068 1.00 97.75 105 ILE A CA 1
ATOM 793 C C . ILE A 1 105 ? -9.544 12.533 3.697 1.00 97.75 105 ILE A C 1
ATOM 795 O O . ILE A 1 105 ? -10.070 13.616 3.442 1.00 97.75 105 ILE A O 1
ATOM 799 N N . ASN A 1 106 ? -10.110 11.647 4.517 1.00 97.44 106 ASN A N 1
ATOM 800 C CA . ASN A 1 106 ? -11.239 11.919 5.400 1.00 97.44 106 ASN A CA 1
ATOM 801 C C . ASN A 1 106 ? -11.259 10.904 6.558 1.00 97.44 106 ASN A C 1
ATOM 803 O O . ASN A 1 106 ? -10.403 10.029 6.656 1.00 97.44 106 ASN A O 1
ATOM 807 N N . GLU A 1 107 ? -12.272 10.988 7.422 1.00 97.19 107 GLU A N 1
ATOM 808 C CA . GLU A 1 107 ? -12.421 10.123 8.602 1.00 97.19 107 GLU A CA 1
ATOM 809 C C . GLU A 1 107 ? -12.471 8.618 8.287 1.00 97.19 107 GLU A C 1
ATOM 811 O O . GLU A 1 107 ? -12.250 7.806 9.176 1.00 97.19 107 GLU A O 1
ATOM 816 N N . LYS A 1 108 ? -12.788 8.222 7.051 1.00 98.19 108 LYS A N 1
ATOM 817 C CA . LYS A 1 108 ? -13.008 6.827 6.638 1.00 98.19 108 LYS A CA 1
ATOM 818 C C . LYS A 1 108 ? -12.015 6.332 5.590 1.00 98.19 108 LYS A C 1
ATOM 820 O O . LYS A 1 108 ? -12.091 5.171 5.185 1.00 98.19 108 LYS A O 1
ATOM 825 N N . GLN A 1 109 ? -11.145 7.219 5.117 1.00 98.25 109 GLN A N 1
ATOM 826 C CA . GLN A 1 109 ? -10.228 6.939 4.028 1.00 98.25 109 GLN A CA 1
ATOM 827 C C . GLN A 1 109 ? -8.877 7.585 4.289 1.00 98.25 109 GLN A C 1
ATOM 829 O O . GLN A 1 109 ? -8.773 8.812 4.366 1.00 98.25 109 GL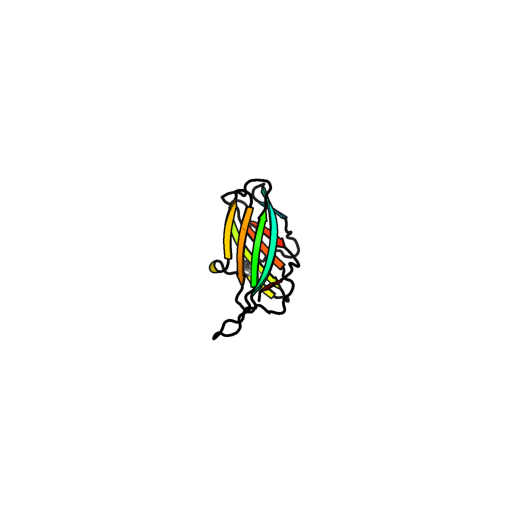N A O 1
ATOM 834 N N . TRP A 1 110 ? -7.844 6.753 4.365 1.00 98.31 110 TRP A N 1
ATOM 835 C CA . TRP A 1 110 ? -6.454 7.195 4.408 1.00 98.31 110 TRP A CA 1
ATOM 836 C C . TRP A 1 110 ? -5.759 6.811 3.111 1.00 98.31 110 TRP A C 1
ATOM 838 O O . TRP A 1 110 ? -6.060 5.778 2.512 1.00 98.31 110 TRP A O 1
ATOM 848 N N . LYS A 1 111 ? -4.827 7.647 2.675 1.00 98.44 111 LYS A N 1
ATOM 849 C CA . LYS A 1 111 ? -3.967 7.398 1.529 1.00 98.44 111 LYS A CA 1
ATOM 850 C C . LYS A 1 111 ? -2.540 7.277 2.027 1.00 98.44 111 LYS A C 1
ATOM 852 O O . LYS A 1 111 ? -2.027 8.188 2.664 1.00 98.44 111 LYS A O 1
ATOM 857 N N . LEU A 1 112 ? -1.906 6.171 1.690 1.00 98.12 112 LEU A N 1
ATOM 858 C CA . LEU A 1 112 ? -0.482 5.969 1.847 1.00 98.12 112 LEU A CA 1
ATOM 859 C C . LEU A 1 112 ? 0.193 6.199 0.499 1.00 98.12 112 LEU A C 1
ATOM 861 O O . LEU A 1 112 ? -0.275 5.683 -0.518 1.00 98.12 112 LEU A O 1
ATOM 865 N N . SER A 1 113 ? 1.292 6.936 0.475 1.00 98.19 113 SER A N 1
ATOM 866 C CA . SER A 1 113 ? 2.155 7.025 -0.707 1.00 98.19 113 SER A CA 1
ATOM 867 C C . SER A 1 113 ? 3.541 6.551 -0.326 1.00 98.19 113 SER A C 1
ATOM 869 O O . SER A 1 113 ? 4.005 6.903 0.750 1.00 98.19 113 SER A O 1
ATOM 871 N N . PHE A 1 114 ? 4.200 5.774 -1.178 1.00 97.31 114 PHE A N 1
ATOM 872 C CA . PHE A 1 114 ? 5.573 5.350 -0.923 1.00 97.31 114 PHE A CA 1
ATOM 873 C C . PHE A 1 114 ? 6.452 5.435 -2.165 1.00 97.31 114 PHE A C 1
ATOM 875 O O . PHE A 1 114 ? 5.962 5.440 -3.301 1.00 97.31 114 PHE A O 1
ATOM 882 N N . LYS A 1 115 ? 7.760 5.470 -1.929 1.00 95.19 115 LYS A N 1
ATOM 883 C CA . LYS A 1 115 ? 8.816 5.395 -2.934 1.00 95.19 115 LYS A CA 1
ATOM 884 C C . LYS A 1 115 ? 9.812 4.311 -2.536 1.00 95.19 115 LYS A C 1
ATOM 886 O O . LYS A 1 115 ? 10.135 4.141 -1.373 1.00 95.19 115 LYS A O 1
ATOM 891 N N . GLN A 1 116 ? 10.293 3.557 -3.509 1.00 92.31 116 GLN A N 1
ATOM 892 C CA . GLN A 1 116 ? 11.261 2.492 -3.313 1.00 92.31 116 GLN A CA 1
ATOM 893 C C . GLN A 1 116 ? 12.373 2.683 -4.345 1.00 92.31 116 GLN A C 1
ATOM 895 O O . GLN A 1 116 ? 12.236 2.319 -5.512 1.00 92.31 116 GLN A O 1
ATOM 900 N N . ASP A 1 117 ? 13.463 3.315 -3.908 1.00 80.69 117 ASP A N 1
ATOM 901 C CA . ASP A 1 117 ? 14.599 3.680 -4.767 1.00 80.69 117 ASP A CA 1
ATOM 902 C C . ASP A 1 117 ? 15.605 2.537 -4.953 1.00 80.69 117 ASP A C 1
ATOM 904 O O . ASP A 1 117 ? 16.281 2.426 -5.979 1.00 80.69 117 ASP A O 1
ATOM 908 N N . GLN A 1 118 ? 15.750 1.677 -3.945 1.00 69.75 118 GLN A N 1
ATOM 909 C CA . GLN A 1 118 ? 16.854 0.725 -3.896 1.00 69.75 118 GLN A CA 1
ATOM 910 C C . GLN A 1 118 ? 16.622 -0.474 -4.821 1.00 69.75 118 GLN A C 1
ATOM 912 O O . GLN A 1 118 ? 15.853 -1.374 -4.509 1.00 69.75 118 GLN A O 1
ATOM 917 N N . ARG A 1 119 ? 17.384 -0.574 -5.915 1.00 67.31 119 ARG A N 1
ATOM 918 C CA . ARG A 1 119 ? 17.441 -1.792 -6.750 1.00 67.31 119 ARG A CA 1
ATOM 919 C C . ARG A 1 119 ? 16.113 -2.197 -7.402 1.00 67.31 119 ARG A C 1
ATOM 921 O O . ARG A 1 119 ? 15.962 -3.370 -7.749 1.00 67.31 119 ARG A O 1
ATOM 928 N N . PHE A 1 120 ? 15.180 -1.268 -7.622 1.00 78.19 120 PHE A N 1
ATOM 929 C CA . PHE A 1 120 ? 14.000 -1.621 -8.401 1.00 78.19 120 PHE A CA 1
ATOM 930 C C . PHE A 1 120 ? 14.412 -2.098 -9.793 1.00 78.19 120 PHE A C 1
ATOM 932 O O . PHE A 1 120 ? 15.126 -1.425 -10.541 1.00 78.19 120 PHE A O 1
ATOM 939 N N . ASN A 1 121 ? 13.965 -3.303 -10.125 1.00 79.00 121 ASN A N 1
ATOM 940 C CA . ASN A 1 121 ? 14.142 -3.876 -11.441 1.00 79.00 121 ASN A CA 1
ATOM 941 C C . ASN A 1 121 ? 13.037 -3.327 -12.345 1.00 79.00 121 ASN A C 1
ATOM 943 O O . ASN A 1 121 ? 11.878 -3.712 -12.215 1.00 79.00 121 ASN A O 1
ATOM 947 N N . ASP A 1 122 ? 13.406 -2.475 -13.299 1.00 77.56 122 ASP A N 1
ATOM 948 C CA . ASP A 1 122 ? 12.478 -1.795 -14.208 1.00 77.56 122 ASP A CA 1
ATOM 949 C C . ASP A 1 122 ? 11.639 -2.751 -15.084 1.00 77.56 122 ASP A C 1
ATOM 951 O O . ASP A 1 122 ? 10.701 -2.328 -15.762 1.00 77.56 122 ASP A O 1
ATOM 955 N N . LYS A 1 123 ? 11.954 -4.048 -15.080 1.00 85.31 123 LYS A N 1
ATOM 956 C CA . LYS A 1 123 ? 11.198 -5.104 -15.766 1.00 85.31 123 LYS A CA 1
ATOM 957 C C . LYS A 1 123 ? 10.088 -5.717 -14.914 1.00 85.31 123 LYS A C 1
ATOM 959 O O . LYS A 1 123 ? 9.378 -6.588 -15.410 1.00 85.31 123 LYS A O 1
ATOM 964 N N . VAL A 1 124 ? 9.954 -5.325 -13.650 1.00 88.62 124 VAL A N 1
ATOM 965 C CA . VAL A 1 124 ? 8.875 -5.787 -12.772 1.00 88.62 124 VAL A CA 1
ATOM 966 C C . VAL A 1 124 ? 7.552 -5.215 -13.273 1.00 88.62 124 VAL A C 1
ATOM 968 O O . VAL A 1 124 ? 7.391 -4.006 -13.382 1.00 88.62 124 VAL A O 1
ATOM 971 N N . THR A 1 125 ? 6.606 -6.102 -13.573 1.00 94.00 125 THR A N 1
ATOM 972 C CA . THR A 1 125 ? 5.252 -5.744 -14.030 1.00 94.00 125 THR A CA 1
ATOM 973 C C . THR A 1 125 ? 4.176 -6.073 -12.999 1.00 94.00 125 THR A C 1
ATOM 975 O O . THR A 1 125 ? 3.019 -5.719 -13.191 1.00 94.00 125 THR A O 1
ATOM 978 N N . VAL A 1 126 ? 4.535 -6.801 -11.938 1.00 95.94 126 VAL A N 1
ATOM 979 C CA . VAL A 1 126 ? 3.632 -7.249 -10.874 1.00 95.94 126 VAL A CA 1
ATOM 980 C C . VAL A 1 126 ? 4.397 -7.279 -9.552 1.00 95.94 126 VAL A C 1
ATOM 982 O O . VAL A 1 126 ? 5.522 -7.785 -9.508 1.00 95.94 126 VAL A O 1
ATOM 985 N N . ALA A 1 127 ? 3.781 -6.782 -8.484 1.00 96.19 127 ALA A N 1
ATOM 986 C CA . ALA A 1 127 ? 4.322 -6.816 -7.130 1.00 96.19 127 ALA A CA 1
ATOM 987 C C . ALA A 1 127 ? 3.210 -7.073 -6.100 1.00 96.19 127 ALA A C 1
ATOM 989 O O . ALA A 1 127 ? 2.037 -6.803 -6.349 1.00 96.19 127 ALA A O 1
ATOM 990 N N . ASP A 1 128 ? 3.585 -7.591 -4.936 1.00 97.44 128 ASP A N 1
ATOM 991 C CA . ASP A 1 128 ? 2.722 -7.627 -3.758 1.00 97.44 128 ASP A CA 1
ATOM 992 C C . ASP A 1 128 ? 3.096 -6.468 -2.832 1.00 97.44 128 ASP A C 1
ATOM 994 O O . ASP A 1 128 ? 4.265 -6.078 -2.752 1.00 97.44 128 ASP A O 1
ATOM 998 N N . VAL A 1 129 ? 2.127 -5.962 -2.077 1.00 97.94 129 VAL A N 1
ATOM 999 C CA . VAL A 1 129 ? 2.346 -4.933 -1.059 1.00 97.94 129 VAL A CA 1
ATOM 1000 C C . VAL A 1 129 ? 1.641 -5.309 0.236 1.00 97.94 129 VAL A C 1
ATOM 1002 O O . VAL A 1 129 ? 0.546 -5.872 0.228 1.00 97.94 129 VAL A O 1
ATOM 1005 N N . ALA A 1 130 ? 2.286 -5.019 1.359 1.00 98.12 130 ALA A N 1
ATOM 1006 C CA . ALA A 1 130 ? 1.764 -5.260 2.690 1.00 98.12 130 ALA A CA 1
ATOM 1007 C C . ALA A 1 130 ? 1.855 -3.996 3.541 1.00 98.12 130 ALA A C 1
ATOM 1009 O O . ALA A 1 130 ? 2.878 -3.314 3.537 1.00 98.12 130 ALA A O 1
ATOM 1010 N N . VAL A 1 131 ? 0.802 -3.724 4.303 1.00 98.06 131 VAL A N 1
ATOM 1011 C CA . VAL A 1 131 ? 0.720 -2.602 5.241 1.00 98.06 131 VAL A CA 1
ATOM 1012 C C . VAL A 1 131 ? 0.369 -3.150 6.614 1.00 98.06 131 VAL A C 1
ATOM 1014 O O . VAL A 1 131 ? -0.619 -3.875 6.760 1.00 98.06 131 VAL A O 1
ATOM 1017 N N . GLU A 1 132 ? 1.168 -2.809 7.619 1.00 97.62 132 GLU A N 1
ATOM 1018 C CA . GLU A 1 132 ? 0.841 -3.087 9.013 1.00 97.62 132 GLU A CA 1
ATOM 1019 C C . GLU A 1 132 ? 0.066 -1.910 9.597 1.00 97.62 132 GLU A C 1
ATOM 1021 O O . GLU A 1 132 ? 0.538 -0.771 9.591 1.00 97.62 132 GLU A O 1
ATOM 1026 N N . LEU A 1 133 ? -1.128 -2.198 10.108 1.00 97.19 133 LEU A N 1
ATOM 1027 C CA . LEU A 1 133 ? -1.923 -1.265 10.889 1.00 97.19 133 LEU A CA 1
ATOM 1028 C C . LEU A 1 133 ? -1.795 -1.631 12.359 1.00 97.19 133 LEU A C 1
ATOM 1030 O O . LEU A 1 133 ? -2.127 -2.752 12.755 1.00 97.19 133 LEU A O 1
ATOM 1034 N N . LYS A 1 134 ? -1.350 -0.677 13.167 1.00 96.31 134 LYS A N 1
ATOM 1035 C CA . LYS A 1 134 ? -1.121 -0.848 14.597 1.00 96.31 134 LYS A CA 1
ATOM 1036 C C . LYS A 1 134 ? -2.043 0.066 15.389 1.00 96.31 134 LYS A C 1
ATOM 1038 O O . LYS A 1 134 ? -1.949 1.286 15.270 1.00 96.31 134 LYS A O 1
ATOM 1043 N N . GLY A 1 135 ? -2.931 -0.543 16.171 1.00 93.62 135 GLY A N 1
ATOM 1044 C CA . GLY A 1 135 ? -3.754 0.129 17.179 1.00 93.62 135 GLY A CA 1
ATOM 1045 C C . GLY A 1 135 ? -3.194 -0.088 18.584 1.00 93.62 135 GLY A C 1
ATOM 1046 O O . GLY A 1 135 ? -2.102 -0.642 18.754 1.00 93.62 135 GLY A O 1
ATOM 1047 N N . GLU A 1 136 ? -3.952 0.307 19.606 1.00 91.75 136 GLU A N 1
ATOM 1048 C CA . GLU A 1 136 ? -3.548 0.123 21.006 1.00 91.75 136 GLU A CA 1
ATOM 1049 C C . GLU A 1 136 ? -3.477 -1.352 21.430 1.00 91.75 136 GLU A C 1
ATOM 1051 O O . GLU A 1 136 ? -2.593 -1.731 22.203 1.00 91.75 136 GLU A O 1
ATOM 1056 N N . SER A 1 137 ? -4.400 -2.193 20.946 1.00 89.62 137 SER A N 1
ATOM 1057 C CA . SER A 1 137 ? -4.549 -3.573 21.431 1.00 89.62 137 SER A CA 1
ATOM 1058 C C . SER A 1 137 ? -3.931 -4.629 20.517 1.00 89.62 137 SER A C 1
ATOM 1060 O O . SER A 1 137 ? -3.602 -5.728 20.976 1.00 89.62 137 SER A O 1
ATOM 1062 N N . GLN A 1 138 ? -3.776 -4.320 19.228 1.00 92.38 138 GLN A N 1
ATOM 1063 C CA . GLN A 1 138 ? -3.340 -5.278 18.215 1.00 92.38 138 GLN A CA 1
ATOM 1064 C C . GLN A 1 138 ? -2.652 -4.609 17.020 1.00 92.38 138 GLN A C 1
ATOM 1066 O O . GLN A 1 138 ? -2.882 -3.440 16.713 1.00 92.38 138 GLN A O 1
ATOM 1071 N N . ALA A 1 139 ? -1.857 -5.404 16.306 1.00 94.38 139 ALA A N 1
ATOM 1072 C CA . ALA A 1 139 ? -1.363 -5.081 14.975 1.00 94.38 139 ALA A CA 1
ATOM 1073 C C . ALA A 1 139 ? -1.930 -6.091 13.974 1.00 94.38 139 ALA A C 1
ATOM 1075 O O . ALA A 1 139 ? -1.982 -7.293 14.258 1.00 94.38 139 ALA A O 1
ATOM 1076 N N . VAL A 1 140 ? -2.364 -5.610 12.814 1.00 95.62 140 VAL A N 1
ATOM 1077 C CA . VAL A 1 140 ? -2.877 -6.445 11.727 1.00 95.62 140 VAL A CA 1
ATOM 1078 C C . VAL A 1 140 ? -2.174 -6.103 10.428 1.00 95.62 140 VAL A C 1
ATOM 1080 O O . VAL A 1 140 ? -1.816 -4.955 10.182 1.00 95.62 140 VAL A O 1
ATOM 1083 N N . TRP A 1 141 ? -2.036 -7.103 9.568 1.00 97.44 141 TRP A N 1
ATOM 1084 C CA . TRP A 1 141 ? -1.511 -6.920 8.224 1.00 97.44 141 TRP A CA 1
ATOM 1085 C C . TRP A 1 141 ? -2.644 -6.901 7.208 1.00 97.44 141 TRP A C 1
ATOM 1087 O O . TRP A 1 141 ? -3.555 -7.736 7.250 1.00 97.44 141 TRP A O 1
ATOM 1097 N N . LEU A 1 142 ? -2.555 -5.960 6.279 1.00 98.31 142 LEU A N 1
ATOM 1098 C CA . LEU A 1 142 ? -3.295 -5.951 5.028 1.00 98.31 142 LEU A CA 1
ATOM 1099 C C . LEU A 1 142 ? -2.307 -6.269 3.913 1.00 98.31 142 LEU A C 1
ATOM 1101 O O . LEU A 1 142 ? -1.235 -5.672 3.868 1.00 98.31 142 LEU A O 1
ATOM 1105 N N . VAL A 1 143 ? -2.641 -7.217 3.042 1.00 98.19 143 VAL A N 1
ATOM 1106 C CA . VAL A 1 143 ? -1.778 -7.624 1.925 1.00 98.19 143 VAL A CA 1
ATOM 1107 C C . VAL A 1 143 ? -2.587 -7.616 0.641 1.00 98.19 143 VAL A C 1
ATOM 1109 O O . VAL A 1 143 ? -3.581 -8.337 0.541 1.00 98.19 143 VAL A O 1
ATOM 1112 N N . ASP A 1 144 ? -2.129 -6.837 -0.333 1.00 98.25 144 ASP A N 1
ATOM 1113 C CA . ASP A 1 144 ? -2.622 -6.872 -1.705 1.00 98.25 144 ASP A CA 1
ATOM 1114 C C . ASP A 1 144 ? -1.600 -7.588 -2.592 1.00 98.25 144 ASP A C 1
ATOM 1116 O O . ASP A 1 144 ? -0.402 -7.290 -2.557 1.00 98.25 144 ASP A O 1
ATOM 1120 N N . LYS A 1 145 ? -2.066 -8.598 -3.327 1.00 97.31 145 LYS A N 1
ATOM 1121 C CA . LYS A 1 145 ? -1.211 -9.510 -4.093 1.00 97.31 145 LYS A CA 1
ATOM 1122 C C . LYS A 1 145 ? -1.404 -9.307 -5.574 1.00 97.31 145 LYS A C 1
ATOM 1124 O O . LYS A 1 145 ? -2.520 -9.103 -6.040 1.00 97.31 145 LYS A O 1
ATOM 1129 N N . ALA A 1 146 ? -0.328 -9.533 -6.311 1.00 96.12 146 ALA A N 1
ATOM 1130 C CA . ALA A 1 146 ? -0.316 -9.472 -7.759 1.00 96.1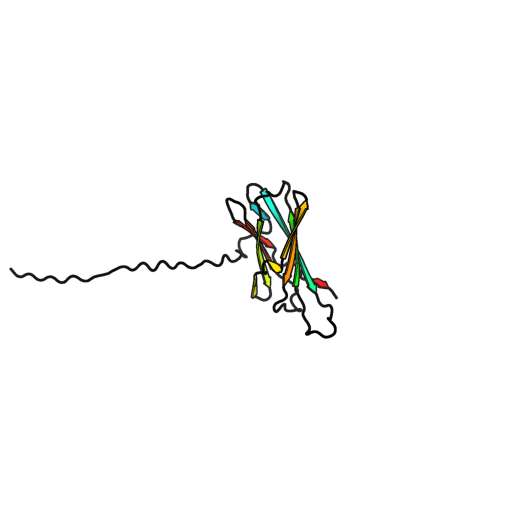2 146 ALA A CA 1
ATOM 1131 C C . ALA A 1 146 ? -0.859 -8.137 -8.306 1.00 96.12 146 ALA A C 1
ATOM 1133 O O . ALA A 1 146 ? -1.566 -8.104 -9.313 1.00 96.12 146 ALA A O 1
ATOM 1134 N N . VAL A 1 147 ? -0.508 -7.036 -7.644 1.00 97.81 147 VAL A N 1
ATOM 1135 C CA . VAL A 1 147 ? -0.840 -5.679 -8.073 1.00 97.81 147 VAL A CA 1
ATOM 1136 C C . VAL A 1 147 ? -0.012 -5.361 -9.316 1.00 97.81 147 VAL A C 1
ATOM 1138 O O . VAL A 1 147 ? 1.205 -5.570 -9.335 1.00 97.81 147 VAL A O 1
ATOM 1141 N N . ASN A 1 148 ? -0.671 -4.869 -10.365 1.00 97.56 148 ASN A N 1
ATOM 1142 C CA . ASN A 1 148 ? 0.014 -4.463 -11.588 1.00 97.56 148 ASN A CA 1
ATOM 1143 C C . ASN A 1 148 ? 0.945 -3.280 -11.305 1.00 97.56 148 ASN A C 1
ATOM 1145 O O . ASN A 1 148 ? 0.584 -2.354 -10.580 1.00 97.56 148 ASN A O 1
ATOM 1149 N N . VAL A 1 149 ? 2.135 -3.321 -11.900 1.00 96.12 149 VAL A N 1
ATOM 1150 C CA . VAL A 1 149 ? 3.100 -2.225 -11.856 1.00 96.12 149 VAL A CA 1
ATOM 1151 C C . VAL A 1 149 ? 3.110 -1.550 -13.217 1.00 96.12 149 VAL A C 1
ATOM 1153 O O . VAL A 1 149 ? 3.639 -2.092 -14.191 1.00 96.12 149 VAL A O 1
ATOM 1156 N N . ASP A 1 150 ? 2.508 -0.368 -13.271 1.00 95.00 150 ASP A N 1
ATOM 1157 C CA . ASP A 1 150 ? 2.487 0.459 -14.470 1.00 95.00 150 ASP A CA 1
ATOM 1158 C C . ASP A 1 150 ? 3.850 1.124 -14.712 1.00 95.00 150 ASP A C 1
ATOM 1160 O O . ASP A 1 150 ? 4.728 1.152 -13.850 1.00 95.00 150 ASP A O 1
ATOM 1164 N N . ALA A 1 151 ? 4.044 1.678 -15.906 1.00 91.25 151 ALA A N 1
ATOM 1165 C CA . ALA A 1 151 ? 5.226 2.466 -16.234 1.00 91.25 151 ALA A CA 1
ATOM 1166 C C . ALA A 1 151 ? 4.819 3.905 -16.550 1.00 91.25 151 ALA A C 1
ATOM 1168 O O . ALA A 1 151 ? 3.973 4.143 -17.414 1.00 91.25 151 ALA A O 1
ATOM 1169 N N . VAL A 1 152 ? 5.455 4.856 -15.872 1.00 88.19 152 VAL A N 1
ATOM 1170 C CA . VAL A 1 152 ? 5.330 6.289 -16.158 1.00 88.19 152 VAL A CA 1
ATOM 1171 C C . VAL A 1 152 ? 6.595 6.747 -16.882 1.00 88.19 152 VAL A C 1
ATOM 1173 O O . VAL A 1 152 ? 7.693 6.368 -16.479 1.00 88.19 152 VAL A O 1
ATOM 1176 N N . TYR A 1 153 ? 6.435 7.525 -17.954 1.00 84.31 153 TYR A N 1
ATOM 1177 C CA . TYR A 1 153 ? 7.498 7.970 -18.866 1.00 84.31 153 TYR A CA 1
ATOM 1178 C C . TYR A 1 153 ? 7.532 9.483 -19.023 1.00 84.31 153 TYR A C 1
ATOM 1180 O O . TYR A 1 153 ? 6.481 10.121 -18.787 1.00 84.31 153 TYR A O 1
#

Radius of gyration: 22.99 Å; Cα contacts (8 Å, |Δi|>4): 307; chains: 1; bounding box: 49×66×73 Å